Protein AF-A0A6B2GK48-F1 (afdb_monomer_lite)

Secondary structure (DSSP, 8-state):
--HHHHHHHHHHHHHHHTTT--TTPPP-----S-SHHHHHHHHHHHHHHHHHHHHHHT-TT--HHHHHHHHHHHHHHHHHHHHHHHHH-

pLDDT: mean 96.31, std 3.18, range [78.38, 98.44]

Structure (mmCIF, N/CA/C/O backbone):
data_AF-A0A6B2GK48-F1
#
_entry.id   AF-A0A6B2GK48-F1
#
loop_
_atom_site.group_PDB
_atom_site.id
_atom_site.type_symbol
_atom_site.label_atom_id
_atom_site.label_alt_id
_atom_site.label_comp_id
_atom_site.label_asym_id
_atom_site.label_entity_id
_atom_site.label_seq_id
_atom_site.pdbx_PDB_ins_code
_atom_site.Cartn_x
_atom_site.Cartn_y
_atom_site.Cartn_z
_atom_site.occupancy
_atom_site.B_iso_or_equiv
_atom_site.auth_seq_id
_atom_site.auth_comp_id
_atom_site.auth_asym_id
_atom_site.auth_atom_id
_atom_site.pdbx_PDB_model_num
ATOM 1 N N . MET A 1 1 ? -14.400 -1.871 17.815 1.00 78.38 1 MET A N 1
ATOM 2 C CA . MET A 1 1 ? -14.811 -2.317 16.471 1.00 78.38 1 MET A CA 1
ATOM 3 C C . MET A 1 1 ? -14.930 -3.836 16.456 1.00 78.38 1 MET A C 1
ATOM 5 O O . MET A 1 1 ? -14.196 -4.495 17.185 1.00 78.38 1 MET A O 1
ATOM 9 N N . LYS A 1 2 ? -15.861 -4.388 15.680 1.00 92.88 2 LYS A N 1
ATOM 10 C CA . LYS A 1 2 ? -16.033 -5.827 15.421 1.00 92.88 2 LYS A CA 1
ATOM 11 C C . LYS A 1 2 ? -15.334 -6.210 14.114 1.00 92.88 2 LYS A C 1
ATOM 13 O O . LYS A 1 2 ? -15.175 -5.366 13.241 1.00 92.88 2 LYS A O 1
ATOM 18 N N . ALA A 1 3 ? -14.994 -7.489 13.945 1.00 94.50 3 ALA A N 1
ATOM 19 C CA . ALA A 1 3 ? -14.355 -8.019 12.729 1.00 94.50 3 ALA A CA 1
ATOM 20 C C . ALA A 1 3 ? -15.033 -7.553 11.424 1.00 94.50 3 ALA A C 1
ATOM 22 O O . ALA A 1 3 ? -14.372 -7.087 10.502 1.00 94.50 3 ALA A O 1
ATOM 23 N N . THR A 1 4 ? -16.366 -7.594 11.379 1.00 96.88 4 THR A N 1
ATOM 24 C CA . THR A 1 4 ? -17.158 -7.156 10.220 1.00 96.88 4 THR A CA 1
ATOM 25 C C . THR A 1 4 ? -16.993 -5.673 9.894 1.00 96.88 4 THR A C 1
ATOM 27 O O . THR A 1 4 ? -17.045 -5.297 8.731 1.00 96.88 4 THR A O 1
ATOM 30 N N . GLU A 1 5 ? -16.785 -4.819 10.899 1.00 95.50 5 GLU A N 1
ATOM 31 C CA . GLU A 1 5 ? -16.586 -3.380 10.687 1.00 95.50 5 GLU A CA 1
ATOM 32 C C . GLU A 1 5 ? -15.222 -3.098 10.047 1.00 95.50 5 GLU A C 1
ATOM 34 O O . GLU A 1 5 ? -15.120 -2.199 9.217 1.00 95.50 5 GLU A O 1
ATOM 39 N N . PHE A 1 6 ? -14.194 -3.886 10.382 1.00 96.12 6 PHE A N 1
ATOM 40 C CA . PHE A 1 6 ? -12.880 -3.790 9.741 1.00 96.12 6 PHE A CA 1
ATOM 41 C C . PHE A 1 6 ? -12.925 -4.241 8.280 1.00 96.12 6 PHE A C 1
ATOM 43 O O . PHE A 1 6 ? -12.441 -3.518 7.416 1.00 96.12 6 PHE A O 1
ATOM 50 N N . ASN A 1 7 ? -13.554 -5.385 7.993 1.00 97.12 7 ASN A N 1
ATOM 51 C CA . ASN A 1 7 ? -13.683 -5.879 6.618 1.00 97.12 7 ASN A CA 1
ATOM 52 C C . ASN A 1 7 ? -14.425 -4.872 5.734 1.00 97.12 7 ASN A C 1
ATOM 54 O O . ASN A 1 7 ? -13.915 -4.493 4.689 1.00 97.12 7 ASN A O 1
ATOM 58 N N . ASN A 1 8 ? -15.563 -4.350 6.205 1.00 97.69 8 ASN A N 1
ATOM 59 C CA . ASN A 1 8 ? -16.320 -3.342 5.461 1.00 97.69 8 ASN A CA 1
ATOM 60 C C . ASN A 1 8 ? -15.500 -2.069 5.201 1.00 97.69 8 ASN A C 1
ATOM 62 O O . ASN A 1 8 ? -15.633 -1.453 4.145 1.00 97.69 8 ASN A O 1
ATOM 66 N N . LEU A 1 9 ? -14.660 -1.662 6.160 1.00 97.38 9 LEU A N 1
ATOM 67 C CA . LEU A 1 9 ? -13.756 -0.531 5.979 1.00 97.38 9 LEU A CA 1
ATOM 68 C C . LEU A 1 9 ? -12.748 -0.829 4.866 1.00 97.38 9 LEU A C 1
ATOM 70 O O . LEU A 1 9 ? -12.620 -0.020 3.951 1.00 97.38 9 LEU A O 1
ATOM 74 N N . PHE A 1 10 ? -12.073 -1.977 4.904 1.00 98.00 10 PHE A N 1
ATOM 75 C CA . PHE A 1 10 ? -11.083 -2.342 3.888 1.00 98.00 10 PHE A CA 1
ATOM 76 C C . PHE A 1 10 ? -11.706 -2.502 2.499 1.00 98.00 10 PHE A C 1
ATOM 78 O O . PHE A 1 10 ? -11.201 -1.921 1.540 1.00 98.00 10 PHE A O 1
ATOM 85 N N . ASP A 1 11 ? -12.856 -3.170 2.401 1.00 98.38 11 ASP A N 1
ATOM 86 C CA . ASP A 1 11 ? -13.608 -3.305 1.151 1.00 98.38 11 ASP A CA 1
ATOM 87 C C . ASP A 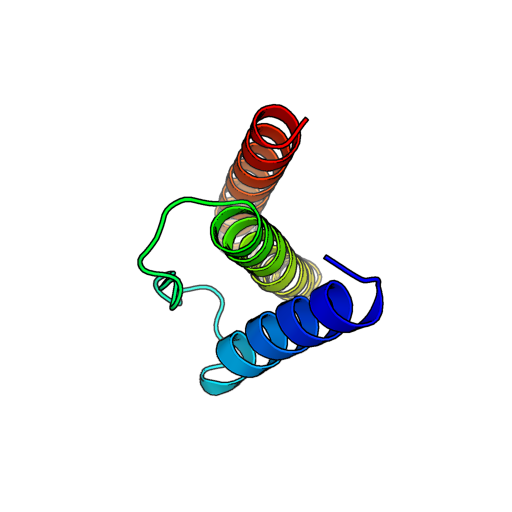1 11 ? -13.975 -1.931 0.572 1.00 98.38 11 ASP A C 1
ATOM 89 O O . ASP A 1 11 ? -13.867 -1.713 -0.634 1.00 98.38 11 ASP A O 1
ATOM 93 N N . SER A 1 12 ? -14.349 -0.968 1.425 1.00 97.75 12 SER A N 1
ATOM 94 C CA . SER A 1 12 ? -14.669 0.392 0.978 1.00 97.75 12 SER A CA 1
ATOM 95 C C . SER A 1 12 ? -13.449 1.149 0.443 1.00 97.75 12 SER A C 1
ATOM 97 O O . SER A 1 12 ? -13.563 1.864 -0.550 1.00 97.75 12 SER A O 1
ATOM 99 N N . VAL A 1 13 ? -12.275 0.974 1.061 1.00 98.12 13 VAL A N 1
ATOM 100 C CA . VAL A 1 13 ? -11.016 1.592 0.614 1.00 98.12 13 VAL A CA 1
ATOM 101 C C . VAL A 1 13 ? -10.634 1.054 -0.762 1.00 98.12 13 VAL A C 1
ATOM 103 O O . VAL A 1 13 ? -10.350 1.832 -1.673 1.00 98.12 13 V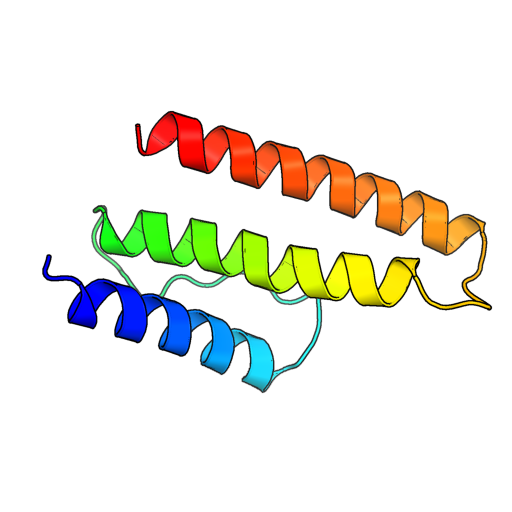AL A O 1
ATOM 106 N N . ILE A 1 14 ? -10.675 -0.272 -0.914 1.00 98.31 14 ILE A N 1
ATOM 107 C CA . ILE A 1 14 ? -10.353 -0.975 -2.157 1.00 98.31 14 ILE A CA 1
ATOM 108 C C . ILE A 1 14 ? -11.323 -0.543 -3.262 1.00 98.31 14 ILE A C 1
ATOM 110 O O . ILE A 1 14 ? -10.896 -0.116 -4.334 1.00 98.31 14 ILE A O 1
ATOM 114 N N . ALA A 1 15 ? -12.630 -0.549 -2.987 1.00 98.12 15 ALA A N 1
ATOM 115 C CA . ALA A 1 15 ? -13.638 -0.097 -3.942 1.00 98.12 15 ALA A CA 1
ATOM 116 C C . ALA A 1 15 ? -13.456 1.376 -4.348 1.00 98.12 15 ALA A C 1
ATOM 118 O O . ALA A 1 15 ? -13.643 1.710 -5.516 1.00 98.12 15 ALA A O 1
ATOM 119 N N . ASN A 1 16 ? -13.066 2.255 -3.419 1.00 97.44 16 ASN A N 1
ATOM 120 C CA . ASN A 1 16 ? -12.771 3.656 -3.726 1.00 97.44 16 ASN A CA 1
ATOM 121 C C . ASN A 1 16 ? -11.555 3.809 -4.643 1.00 97.44 16 ASN A C 1
ATOM 123 O O . ASN A 1 16 ? -11.619 4.578 -5.599 1.00 97.44 16 ASN A O 1
ATOM 127 N N . TYR A 1 17 ? -10.471 3.070 -4.391 1.00 98.06 17 TYR A N 1
ATOM 128 C CA . TY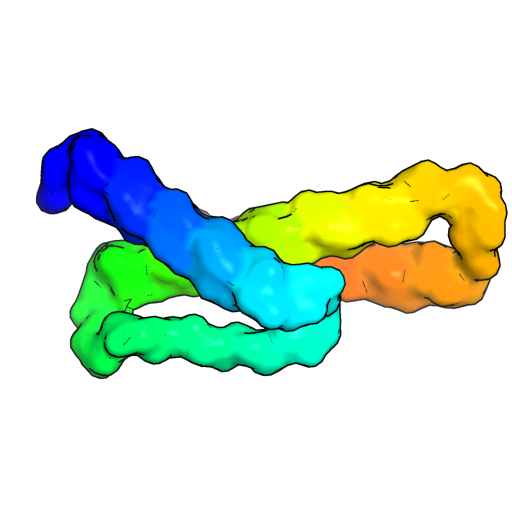R A 1 17 ? -9.296 3.073 -5.264 1.00 98.06 17 TYR A CA 1
ATOM 129 C C . TYR A 1 17 ? -9.659 2.657 -6.698 1.00 98.06 17 TYR A C 1
ATOM 131 O O . TYR A 1 17 ? -9.278 3.330 -7.665 1.00 98.06 17 TYR A O 1
ATOM 139 N N . HIS A 1 18 ? -10.465 1.601 -6.827 1.00 97.81 18 HIS A N 1
ATOM 140 C CA . HIS A 1 18 ? -10.902 1.056 -8.113 1.00 97.81 18 HIS A CA 1
ATOM 141 C C . HIS A 1 18 ? -11.898 1.946 -8.878 1.00 97.81 18 HIS A C 1
ATOM 143 O O . HIS A 1 18 ? -12.275 1.633 -10.000 1.00 97.81 18 HIS A O 1
ATOM 149 N N . GLN A 1 19 ? -12.307 3.100 -8.338 1.00 97.00 19 GLN A N 1
ATOM 150 C CA . GLN A 1 19 ? -13.077 4.074 -9.124 1.00 97.00 19 GLN A CA 1
ATOM 151 C C . GLN A 1 19 ? -12.235 4.737 -10.222 1.00 97.00 19 GLN A C 1
ATOM 153 O O . GLN A 1 19 ? -12.791 5.165 -11.234 1.00 97.00 19 GLN A O 1
ATOM 158 N N . LYS A 1 20 ? -10.913 4.862 -10.023 1.00 97.06 20 LYS A N 1
ATOM 159 C CA . LYS A 1 20 ? -9.997 5.433 -11.030 1.00 97.06 20 LYS A CA 1
ATOM 160 C C . LYS A 1 20 ? -8.895 4.474 -11.477 1.00 97.06 20 LYS A C 1
ATOM 162 O O . LYS A 1 20 ? -8.249 4.781 -12.474 1.00 97.06 20 LYS A O 1
ATOM 167 N N . ASP A 1 21 ? -8.658 3.377 -10.749 1.00 96.56 21 ASP A N 1
ATOM 168 C CA . ASP A 1 21 ? -7.703 2.317 -11.120 1.00 96.56 21 ASP A CA 1
ATOM 169 C C . ASP A 1 21 ? -6.310 2.835 -11.510 1.00 96.56 21 ASP A C 1
ATOM 171 O O . ASP A 1 21 ? -5.674 2.377 -12.459 1.00 96.56 21 ASP A O 1
ATOM 175 N N . THR A 1 22 ? -5.822 3.843 -10.785 1.00 96.62 22 THR A N 1
ATOM 176 C CA . THR A 1 22 ? -4.498 4.416 -11.039 1.00 96.62 22 THR A CA 1
ATOM 177 C C . THR A 1 22 ? -3.710 4.639 -9.760 1.00 96.62 22 THR A C 1
ATOM 179 O O . THR A 1 22 ? -4.250 4.972 -8.707 1.00 96.62 22 THR A O 1
ATOM 182 N N . VAL A 1 23 ? -2.401 4.426 -9.838 1.00 96.25 23 VAL A N 1
ATOM 183 C CA . VAL A 1 23 ? -1.471 4.570 -8.711 1.00 96.25 23 VAL A CA 1
ATOM 184 C C . VAL A 1 23 ? -1.097 6.022 -8.416 1.00 96.25 23 VAL A C 1
ATOM 186 O O . VAL A 1 23 ? -0.620 6.317 -7.326 1.00 96.25 23 VAL A O 1
ATOM 189 N N . ASP A 1 24 ? -1.347 6.945 -9.346 1.00 94.88 24 ASP A N 1
ATOM 190 C CA . ASP A 1 24 ? -1.066 8.376 -9.162 1.00 94.88 24 ASP A CA 1
ATOM 191 C C . ASP A 1 24 ? -2.264 9.134 -8.542 1.00 94.88 24 ASP A C 1
ATOM 193 O O . ASP A 1 24 ? -2.330 10.364 -8.574 1.00 94.88 24 ASP A O 1
ATOM 197 N N . GLN A 1 25 ? -3.239 8.408 -7.981 1.00 95.31 25 GLN A N 1
ATOM 198 C CA . GLN A 1 25 ? -4.374 9.002 -7.277 1.00 95.31 25 GLN A CA 1
ATOM 199 C C . GLN A 1 25 ? -3.925 9.751 -6.024 1.00 95.31 25 GLN A C 1
ATOM 201 O O . GLN A 1 25 ? -3.184 9.229 -5.191 1.00 95.31 25 GLN A O 1
ATOM 206 N N . VAL A 1 26 ? -4.458 10.961 -5.849 1.00 93.56 26 VAL A N 1
ATOM 207 C CA . VAL A 1 26 ? -4.342 11.684 -4.582 1.00 93.56 26 VAL A CA 1
ATOM 208 C C . VAL A 1 26 ? -5.114 10.920 -3.511 1.00 93.56 26 VAL A C 1
ATOM 210 O O . VAL A 1 26 ? -6.264 10.533 -3.718 1.00 93.56 26 VAL A O 1
ATOM 213 N N . PHE A 1 27 ? -4.472 10.708 -2.366 1.00 94.25 27 PHE A N 1
ATOM 214 C CA . PHE A 1 27 ? -5.117 10.121 -1.204 1.00 94.25 27 PHE A CA 1
ATOM 215 C C . PHE A 1 27 ? -6.132 11.094 -0.598 1.00 94.25 27 PHE A C 1
ATOM 217 O O . PHE A 1 27 ? -5.782 12.210 -0.213 1.00 94.25 27 PHE A O 1
ATOM 224 N N . GLU A 1 28 ? -7.366 10.629 -0.436 1.00 93.25 28 GLU A N 1
ATOM 225 C CA . GLU A 1 28 ? -8.411 11.321 0.309 1.00 93.25 28 GLU A CA 1
ATOM 226 C C . GLU A 1 28 ? -8.983 10.382 1.368 1.00 93.25 28 GLU A C 1
ATOM 228 O O . GLU A 1 28 ? -9.309 9.227 1.090 1.00 93.25 28 GLU A O 1
ATOM 233 N N . ASN A 1 29 ? -9.106 10.882 2.597 1.00 91.69 29 ASN A N 1
ATOM 234 C CA . ASN A 1 29 ? -9.669 10.123 3.703 1.00 91.69 29 ASN A CA 1
ATOM 235 C C . ASN A 1 29 ? -11.088 10.631 4.011 1.00 91.69 29 ASN A C 1
ATOM 237 O O . ASN A 1 29 ? -11.235 11.803 4.365 1.00 91.69 29 ASN A O 1
ATOM 241 N N . PRO A 1 30 ? -12.134 9.790 3.908 1.00 91.81 30 PRO A N 1
ATOM 242 C CA . PRO A 1 30 ? -13.506 10.212 4.181 1.00 91.81 30 PRO A CA 1
ATOM 243 C C . PRO A 1 30 ? -13.775 10.447 5.678 1.00 91.81 30 PRO A C 1
ATOM 245 O O . PRO A 1 30 ? -14.756 11.107 6.031 1.00 91.81 30 PRO A O 1
ATOM 248 N N . TYR A 1 31 ? -12.923 9.933 6.573 1.00 91.56 31 TYR A N 1
ATOM 249 C CA . TYR A 1 31 ? -13.059 10.112 8.015 1.00 91.56 31 TYR A CA 1
ATOM 250 C C . TYR A 1 31 ? -12.509 11.478 8.446 1.00 91.56 31 TYR A C 1
ATOM 252 O O . TYR A 1 31 ? -11.310 11.741 8.364 1.00 91.56 31 TYR A O 1
ATOM 260 N N . LYS A 1 32 ? -13.406 12.350 8.924 1.00 87.50 32 LYS A N 1
ATOM 261 C CA . LYS A 1 32 ? -13.071 13.708 9.391 1.00 87.50 32 LYS A CA 1
ATOM 262 C C . LYS A 1 32 ? -12.492 13.744 10.804 1.00 87.50 32 LYS A C 1
ATOM 264 O O . LYS A 1 32 ? -11.752 14.667 11.130 1.00 87.50 32 LYS A O 1
ATOM 269 N N . GLU A 1 33 ? -12.856 12.778 11.641 1.00 86.44 33 GLU A N 1
ATOM 270 C CA . GLU A 1 33 ? -12.350 12.682 13.009 1.00 86.44 33 GLU A CA 1
ATOM 271 C C . GLU A 1 33 ? -11.098 11.813 13.064 1.00 86.44 33 GLU A C 1
ATOM 273 O O . GLU A 1 33 ? -11.000 10.793 12.377 1.00 86.44 33 GLU A O 1
ATOM 278 N N . MET A 1 34 ? -10.149 12.217 13.909 1.00 85.44 34 MET A N 1
ATOM 279 C CA . MET A 1 34 ? -8.971 11.403 14.176 1.00 85.44 34 MET A CA 1
ATOM 280 C C . MET A 1 34 ? -9.356 10.179 15.003 1.00 85.44 34 MET A C 1
ATOM 282 O O . MET A 1 34 ? -9.982 10.302 16.055 1.00 85.44 34 MET A O 1
ATOM 286 N N . GLY A 1 35 ? -8.971 8.994 14.534 1.00 93.19 35 GLY A N 1
ATOM 287 C CA . GLY A 1 35 ? -9.253 7.740 15.224 1.00 93.19 35 GLY A CA 1
ATOM 288 C C . GLY A 1 35 ? -8.820 6.508 14.436 1.00 93.19 35 GLY A C 1
ATOM 289 O O . GLY A 1 35 ? -8.357 6.603 13.301 1.00 93.19 35 GLY A O 1
ATOM 290 N N . LEU A 1 36 ? -9.010 5.326 15.027 1.00 94.19 36 LEU A N 1
ATOM 291 C CA . LEU A 1 36 ? -8.525 4.062 14.459 1.00 94.19 36 LEU A CA 1
ATOM 292 C C . LEU A 1 36 ? -9.040 3.802 13.032 1.00 94.19 36 LEU A C 1
ATOM 294 O O . LEU A 1 36 ? -8.277 3.359 12.183 1.00 94.19 36 LEU A O 1
ATOM 298 N N . ALA A 1 37 ? -10.304 4.120 12.737 1.00 95.06 37 ALA A N 1
ATOM 299 C CA . ALA A 1 37 ? -10.860 3.954 11.391 1.00 95.06 37 ALA A CA 1
ATOM 300 C C . ALA A 1 37 ? -10.141 4.830 10.347 1.00 95.06 37 ALA A C 1
ATOM 302 O O . ALA A 1 37 ? -9.834 4.360 9.254 1.00 95.06 37 ALA A O 1
ATOM 303 N N . GLN A 1 38 ? -9.801 6.073 10.699 1.00 95.50 38 GLN A N 1
ATOM 304 C CA . GLN A 1 38 ? -9.039 6.971 9.830 1.00 95.50 38 GLN A CA 1
ATOM 305 C C . GLN A 1 38 ? -7.643 6.395 9.532 1.00 95.50 38 GLN A C 1
ATOM 307 O O . GLN A 1 38 ? -7.209 6.416 8.377 1.00 95.50 38 GLN A O 1
ATOM 312 N N . LEU A 1 39 ? -6.963 5.862 10.554 1.00 96.31 39 LEU A N 1
ATOM 313 C CA . LEU A 1 39 ? -5.629 5.262 10.428 1.00 96.31 39 LEU A CA 1
ATOM 314 C C . LEU A 1 39 ? -5.662 3.988 9.580 1.00 96.31 39 LEU A C 1
ATOM 316 O O . LEU A 1 39 ? -4.878 3.842 8.643 1.00 96.31 39 LEU A O 1
ATOM 320 N N . LEU A 1 40 ? -6.624 3.102 9.842 1.00 97.00 40 LEU A N 1
ATOM 321 C CA . LEU A 1 40 ? -6.807 1.869 9.079 1.00 97.00 40 LEU A CA 1
ATOM 322 C C . LEU A 1 40 ? -7.193 2.135 7.623 1.00 97.00 40 LEU A C 1
ATOM 324 O O . LEU A 1 40 ? -6.716 1.425 6.740 1.00 97.00 40 LEU A O 1
ATOM 328 N N . TYR A 1 41 ? -7.982 3.180 7.354 1.00 97.56 41 TYR A N 1
ATOM 329 C CA . TYR A 1 41 ? -8.288 3.604 5.987 1.00 97.56 41 TYR A CA 1
ATOM 330 C C . TYR A 1 41 ? -7.009 4.014 5.251 1.00 97.56 41 TYR A C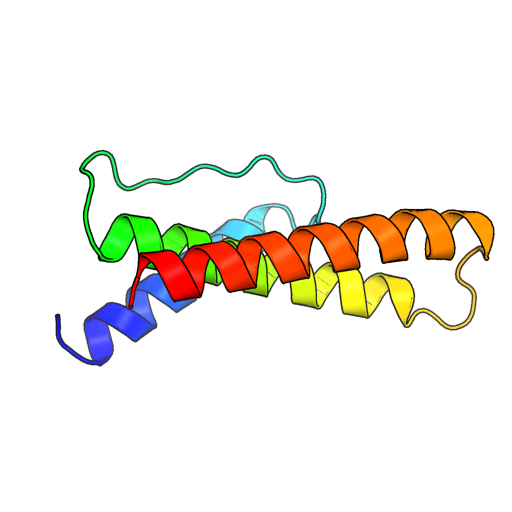 1
ATOM 332 O O . TYR A 1 41 ? -6.758 3.554 4.139 1.00 97.56 41 TYR A O 1
ATOM 340 N N . ARG A 1 42 ? -6.154 4.828 5.890 1.00 97.19 42 ARG A N 1
ATOM 341 C CA . ARG A 1 42 ? -4.867 5.234 5.310 1.00 97.19 42 ARG A CA 1
ATOM 342 C C . ARG A 1 42 ? -3.950 4.037 5.067 1.00 97.19 42 ARG A C 1
ATOM 344 O O . ARG A 1 42 ? -3.395 3.919 3.980 1.00 97.19 42 ARG A O 1
ATOM 351 N N . LYS A 1 43 ? -3.813 3.143 6.046 1.00 97.50 43 LYS A N 1
ATOM 352 C CA . LYS A 1 43 ? -2.973 1.946 5.929 1.00 97.50 43 LYS A CA 1
ATOM 353 C C . LYS A 1 43 ? -3.437 1.038 4.790 1.00 97.50 43 LYS A C 1
ATOM 355 O O . LYS A 1 43 ? -2.621 0.617 3.977 1.00 97.50 43 LYS A O 1
ATOM 360 N N . CYS A 1 44 ? -4.741 0.779 4.702 1.00 98.12 44 CYS A N 1
ATOM 361 C CA . CYS A 1 44 ? -5.320 -0.038 3.637 1.00 98.12 44 CYS A CA 1
ATOM 362 C C . CYS A 1 44 ? -5.174 0.624 2.258 1.00 98.12 44 CYS A C 1
ATOM 364 O O . CYS A 1 44 ? -4.917 -0.063 1.270 1.00 98.12 44 CYS A O 1
ATOM 366 N N . TRP A 1 45 ? -5.258 1.957 2.182 1.00 98.44 45 TRP A N 1
ATOM 367 C CA . TRP A 1 45 ? -5.008 2.684 0.938 1.00 98.44 45 TRP A CA 1
ATOM 368 C C . TRP A 1 45 ? -3.562 2.512 0.472 1.00 98.44 45 TRP A C 1
ATOM 370 O O . TRP A 1 45 ? -3.336 2.197 -0.694 1.00 98.44 45 TRP A O 1
ATOM 380 N N . ILE A 1 46 ? -2.592 2.655 1.386 1.00 98.19 46 ILE A N 1
ATOM 381 C CA . ILE A 1 46 ? -1.171 2.419 1.093 1.00 98.19 46 ILE A CA 1
ATOM 382 C C . ILE A 1 46 ? -0.975 0.997 0.554 1.00 98.19 46 ILE A C 1
ATOM 384 O O . ILE A 1 46 ? -0.381 0.838 -0.508 1.00 98.19 46 ILE A O 1
ATOM 388 N N . ASP A 1 47 ? -1.531 -0.024 1.219 1.00 98.25 47 ASP A N 1
ATOM 389 C CA . ASP A 1 47 ? -1.424 -1.412 0.745 1.00 98.25 47 ASP A CA 1
ATOM 390 C C . ASP A 1 47 ? -2.033 -1.597 -0.654 1.00 98.25 47 ASP A C 1
ATOM 392 O O . ASP A 1 47 ? -1.441 -2.253 -1.509 1.00 98.25 47 ASP A O 1
ATOM 396 N N . THR A 1 48 ? -3.210 -1.011 -0.892 1.00 98.25 48 THR A N 1
ATOM 397 C CA . THR A 1 48 ? -3.931 -1.142 -2.164 1.00 98.25 48 THR A CA 1
ATOM 398 C C . THR A 1 48 ? -3.119 -0.535 -3.307 1.00 98.25 48 THR A C 1
ATOM 400 O O . THR A 1 48 ? -2.927 -1.175 -4.339 1.00 98.25 48 THR A O 1
ATOM 403 N N . VAL A 1 49 ? -2.577 0.672 -3.121 1.00 98.12 49 VAL A N 1
ATOM 404 C CA . VAL A 1 49 ? -1.714 1.327 -4.116 1.00 98.12 49 VAL A CA 1
ATOM 405 C C . VAL A 1 49 ? -0.410 0.545 -4.313 1.00 98.12 49 VAL A C 1
ATOM 407 O O . VAL A 1 49 ? 0.027 0.358 -5.448 1.00 98.12 49 VAL A O 1
ATOM 410 N N . GLN A 1 50 ? 0.193 0.050 -3.227 1.00 98.06 50 GLN A N 1
ATOM 411 C CA . GLN A 1 50 ? 1.432 -0.729 -3.251 1.00 98.06 50 GLN A CA 1
ATOM 412 C C . GLN A 1 50 ? 1.298 -1.998 -4.102 1.00 98.06 50 GLN A C 1
ATOM 414 O O . GLN A 1 50 ? 2.178 -2.276 -4.915 1.00 98.06 50 GLN A O 1
ATOM 419 N N . TRP A 1 51 ? 0.187 -2.730 -3.972 1.00 98.06 51 TRP A N 1
ATOM 420 C CA . TRP A 1 51 ? -0.090 -3.904 -4.807 1.00 98.06 51 TRP A CA 1
ATOM 421 C C . TRP A 1 51 ? -0.090 -3.561 -6.300 1.00 98.06 51 TRP A C 1
ATOM 423 O O . TRP A 1 51 ? 0.557 -4.243 -7.090 1.00 98.06 51 TRP A O 1
ATOM 433 N N . HIS A 1 52 ? -0.719 -2.451 -6.685 1.00 98.31 52 HIS A N 1
ATOM 434 C CA . HIS A 1 52 ? -0.769 -2.027 -8.085 1.00 98.31 52 HIS A CA 1
ATOM 435 C C . HIS A 1 52 ? 0.586 -1.518 -8.596 1.00 98.31 52 HIS A C 1
ATOM 437 O O . HIS A 1 52 ? 0.943 -1.763 -9.748 1.00 98.31 52 HIS A O 1
ATOM 443 N N . PHE A 1 53 ? 1.394 -0.862 -7.755 1.00 98.25 53 PHE A N 1
ATOM 444 C CA . PHE A 1 53 ? 2.785 -0.573 -8.114 1.00 98.25 53 PHE A CA 1
ATOM 445 C C . PHE A 1 53 ? 3.579 -1.859 -8.380 1.00 98.25 53 PHE A C 1
ATOM 447 O O . PHE A 1 53 ? 4.370 -1.909 -9.325 1.00 98.25 53 PHE A O 1
ATOM 454 N N . GLU A 1 54 ? 3.372 -2.899 -7.571 1.00 97.88 54 GLU A N 1
ATOM 455 C CA . GLU A 1 54 ? 4.023 -4.193 -7.764 1.00 97.88 54 GLU A CA 1
ATOM 456 C C . GLU A 1 54 ? 3.551 -4.918 -9.029 1.00 97.88 54 GLU A C 1
ATOM 458 O O . GLU A 1 54 ? 4.361 -5.565 -9.691 1.00 97.88 54 GLU A O 1
ATOM 463 N N . ASP A 1 55 ? 2.287 -4.777 -9.416 1.00 97.88 55 ASP A N 1
ATOM 464 C CA . ASP A 1 55 ? 1.802 -5.305 -10.693 1.00 97.88 55 ASP A CA 1
ATOM 465 C C . ASP A 1 55 ? 2.484 -4.617 -11.879 1.00 97.88 55 ASP A C 1
ATOM 467 O O . ASP A 1 55 ? 2.948 -5.286 -12.805 1.00 97.88 55 ASP A O 1
ATOM 471 N N . ILE A 1 56 ? 2.636 -3.289 -11.823 1.00 97.94 56 ILE A N 1
ATOM 472 C CA . ILE A 1 56 ? 3.299 -2.522 -12.883 1.00 97.94 56 ILE A CA 1
ATOM 473 C C . ILE A 1 56 ? 4.783 -2.907 -12.985 1.00 97.94 56 ILE A C 1
ATOM 475 O O . ILE A 1 56 ? 5.274 -3.153 -14.086 1.00 97.94 56 ILE A O 1
ATOM 479 N N . ILE A 1 57 ? 5.518 -3.007 -11.867 1.00 98.00 57 ILE A N 1
ATOM 480 C CA . ILE A 1 57 ? 6.959 -3.329 -11.916 1.00 98.00 57 ILE A CA 1
ATOM 481 C C . ILE A 1 57 ? 7.229 -4.773 -12.369 1.00 98.00 57 ILE A C 1
ATOM 483 O O . ILE A 1 57 ? 8.315 -5.064 -12.868 1.00 98.00 57 ILE A O 1
ATOM 487 N N . ARG A 1 58 ? 6.251 -5.677 -12.217 1.00 97.75 58 ARG A N 1
ATOM 488 C CA . ARG A 1 58 ? 6.319 -7.074 -12.680 1.00 97.75 58 ARG A CA 1
ATOM 489 C C . ARG A 1 58 ? 6.024 -7.237 -14.177 1.00 97.75 58 ARG A C 1
ATOM 491 O O . ARG A 1 58 ? 6.126 -8.356 -14.681 1.00 97.75 58 ARG A O 1
ATOM 498 N N . LEU A 1 59 ? 5.685 -6.167 -14.905 1.00 97.69 59 LEU A N 1
ATOM 499 C CA . LEU A 1 59 ? 5.468 -6.233 -16.352 1.00 97.69 59 LEU A CA 1
ATOM 500 C C . LEU A 1 59 ? 6.747 -6.703 -17.079 1.00 97.69 59 LEU A C 1
ATOM 502 O O . LEU A 1 59 ? 7.789 -6.059 -16.946 1.00 97.69 59 LEU A O 1
ATOM 506 N N . PRO A 1 60 ? 6.688 -7.760 -17.918 1.00 96.88 60 PRO A N 1
ATOM 507 C CA . PRO A 1 60 ? 7.885 -8.346 -18.536 1.00 96.88 60 PRO A CA 1
ATOM 508 C C . PRO A 1 60 ? 8.694 -7.386 -19.417 1.00 96.88 60 PRO A C 1
ATOM 510 O O . PRO A 1 60 ? 9.901 -7.548 -19.562 1.00 96.88 60 PRO A O 1
ATOM 513 N N . ASN A 1 61 ? 8.021 -6.397 -20.010 1.00 96.94 61 ASN A N 1
ATOM 514 C CA . ASN A 1 61 ? 8.596 -5.463 -20.978 1.00 96.94 61 ASN A CA 1
ATOM 515 C C . ASN A 1 61 ? 8.679 -4.025 -20.435 1.00 96.94 61 ASN A C 1
ATOM 517 O O . ASN A 1 61 ? 8.704 -3.081 -21.225 1.00 96.94 61 ASN A O 1
ATOM 521 N N . ILE A 1 62 ? 8.670 -3.833 -19.110 1.00 97.44 62 ILE A N 1
ATOM 522 C CA . ILE A 1 62 ? 8.789 -2.497 -18.513 1.00 97.44 62 ILE A CA 1
ATOM 523 C C . ILE A 1 62 ? 10.116 -1.835 -18.909 1.00 97.44 62 ILE A C 1
ATOM 525 O O . ILE A 1 62 ? 11.171 -2.474 -18.951 1.00 97.44 62 ILE A O 1
ATOM 529 N N . ASN A 1 63 ? 10.081 -0.531 -19.185 1.00 98.00 63 ASN A N 1
ATOM 530 C CA . ASN A 1 63 ? 11.298 0.228 -19.427 1.00 98.00 63 ASN A CA 1
ATOM 531 C C . ASN A 1 63 ? 12.176 0.227 -18.153 1.00 98.00 63 ASN A C 1
ATOM 533 O O . ASN A 1 63 ? 11.685 0.604 -17.089 1.00 98.00 63 ASN A O 1
ATOM 537 N N . PRO A 1 64 ? 13.476 -0.122 -18.220 1.00 97.50 64 PRO A N 1
ATOM 538 C CA . PRO A 1 64 ? 14.336 -0.185 -17.034 1.00 97.50 64 PRO A CA 1
ATOM 539 C C . PRO A 1 64 ? 14.455 1.132 -16.250 1.00 97.50 64 PRO A C 1
ATOM 541 O O . PRO A 1 64 ? 14.593 1.119 -15.027 1.00 97.50 64 PRO A O 1
ATOM 544 N N . VAL A 1 65 ? 14.399 2.278 -16.937 1.00 97.81 65 VAL A N 1
ATOM 545 C CA . VAL A 1 65 ? 14.453 3.602 -16.298 1.00 97.81 65 VAL A CA 1
ATOM 546 C C . VAL A 1 65 ? 13.159 3.867 -15.531 1.00 97.81 65 VAL A C 1
ATOM 548 O O . VAL A 1 65 ? 13.205 4.308 -14.383 1.00 97.81 65 VAL A O 1
ATOM 551 N N . GLU A 1 66 ? 12.011 3.538 -16.125 1.00 96.38 66 GLU A N 1
ATOM 552 C CA . GLU A 1 66 ? 10.707 3.636 -15.459 1.00 96.38 66 GLU A CA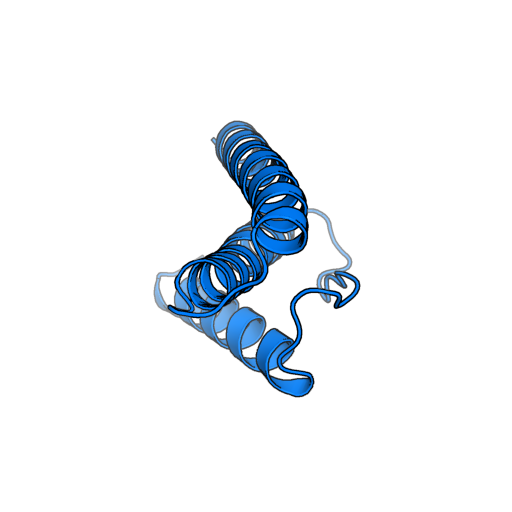 1
ATOM 553 C C . GLU A 1 6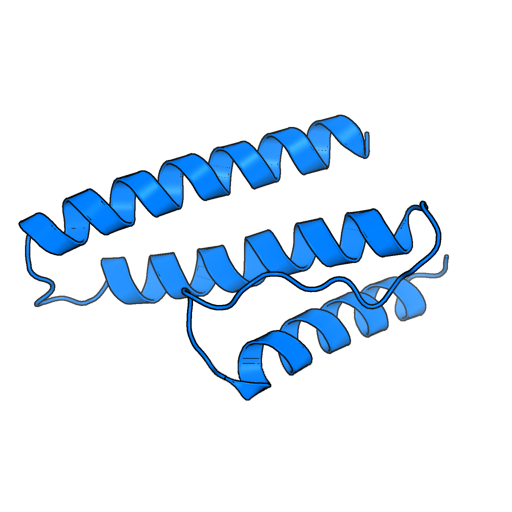6 ? 10.607 2.657 -14.285 1.00 96.38 66 GLU A C 1
ATOM 555 O O . GLU A 1 66 ? 10.139 3.035 -13.213 1.00 96.38 66 GLU A O 1
ATOM 560 N N . ALA A 1 67 ? 11.135 1.440 -14.437 1.00 97.81 67 ALA A N 1
ATOM 561 C CA . ALA A 1 67 ? 11.194 0.445 -13.373 1.00 97.81 67 ALA A CA 1
ATOM 562 C C . ALA A 1 67 ? 11.996 0.944 -12.162 1.00 97.81 67 ALA A C 1
ATOM 564 O O . ALA A 1 67 ? 11.581 0.733 -11.025 1.00 97.81 67 ALA A O 1
ATOM 565 N N . LEU A 1 68 ? 13.110 1.656 -12.374 1.00 98.31 68 LEU A N 1
ATOM 566 C CA . LEU A 1 68 ? 13.886 2.249 -11.280 1.00 98.31 68 LEU A CA 1
ATOM 567 C C . LEU A 1 68 ? 13.108 3.358 -10.557 1.00 98.31 68 LEU A C 1
ATOM 569 O O . LEU A 1 68 ? 13.140 3.437 -9.327 1.00 98.31 68 LEU A O 1
ATOM 573 N N . VAL A 1 69 ? 12.412 4.216 -11.306 1.00 97.56 69 VAL A N 1
ATOM 574 C CA . VAL A 1 69 ? 11.558 5.265 -10.725 1.00 97.56 69 VAL A CA 1
ATOM 575 C C . VAL A 1 69 ? 10.441 4.633 -9.896 1.00 97.56 69 VAL A C 1
ATOM 577 O O . VAL A 1 69 ? 10.229 5.018 -8.746 1.00 97.56 69 VAL A O 1
ATOM 580 N N . LEU A 1 70 ? 9.774 3.622 -10.447 1.00 98.06 70 LEU A N 1
ATOM 581 C CA . LEU A 1 70 ? 8.716 2.882 -9.776 1.00 98.06 70 LEU A CA 1
ATOM 582 C C . LEU A 1 70 ? 9.229 2.136 -8.541 1.00 98.06 70 LEU A C 1
ATOM 584 O O . LEU A 1 70 ? 8.580 2.158 -7.499 1.00 98.06 70 LEU A O 1
ATOM 588 N N . LYS A 1 71 ? 10.431 1.556 -8.602 1.00 98.25 71 LYS A N 1
ATOM 589 C CA . LYS A 1 71 ? 11.054 0.900 -7.450 1.00 98.25 71 LYS A CA 1
ATOM 590 C C . LYS A 1 71 ? 11.263 1.863 -6.284 1.00 98.25 71 LYS A C 1
ATOM 592 O O . LYS A 1 71 ? 10.972 1.504 -5.149 1.00 98.25 71 LYS A O 1
ATOM 597 N N . ARG A 1 72 ? 11.704 3.096 -6.555 1.00 98.44 72 ARG A N 1
ATOM 598 C CA . ARG A 1 72 ? 11.840 4.134 -5.519 1.00 98.44 72 ARG A CA 1
ATOM 599 C C . ARG A 1 72 ? 10.490 4.525 -4.914 1.00 98.44 72 ARG A C 1
ATOM 601 O O . ARG A 1 72 ? 10.424 4.742 -3.710 1.00 98.44 72 ARG A O 1
ATOM 608 N N . LYS A 1 73 ? 9.420 4.575 -5.721 1.00 97.69 73 LYS A N 1
ATOM 609 C CA . LYS A 1 73 ? 8.047 4.776 -5.218 1.00 97.69 73 LYS A CA 1
ATOM 610 C C . LYS A 1 73 ? 7.611 3.618 -4.310 1.00 97.69 73 LYS A C 1
ATOM 612 O O . LYS A 1 73 ? 7.095 3.869 -3.230 1.00 97.69 73 LYS A O 1
ATOM 617 N N . ILE A 1 74 ? 7.877 2.375 -4.716 1.00 98.38 74 ILE A N 1
ATOM 618 C CA . ILE A 1 74 ? 7.621 1.163 -3.921 1.00 98.38 74 ILE A CA 1
ATOM 619 C C . ILE A 1 74 ? 8.372 1.204 -2.585 1.00 98.38 74 ILE A C 1
ATOM 621 O O . ILE A 1 74 ? 7.797 0.888 -1.552 1.00 98.38 74 ILE A O 1
ATOM 625 N N . ASP A 1 75 ? 9.644 1.604 -2.584 1.00 98.44 75 ASP A N 1
ATOM 626 C CA . ASP A 1 75 ? 10.425 1.721 -1.347 1.00 98.44 75 ASP A CA 1
ATOM 627 C C . ASP A 1 75 ? 9.854 2.766 -0.393 1.00 98.44 75 ASP A C 1
ATOM 629 O O . ASP A 1 75 ? 9.694 2.485 0.793 1.00 98.44 75 ASP A O 1
ATOM 633 N N . ALA A 1 76 ? 9.497 3.941 -0.913 1.00 98.06 76 ALA A N 1
ATOM 634 C CA . ALA A 1 76 ? 8.858 4.984 -0.118 1.00 98.06 76 ALA A CA 1
ATOM 635 C C . ALA A 1 76 ? 7.506 4.518 0.447 1.00 98.06 76 ALA A C 1
ATOM 637 O O . ALA A 1 76 ? 7.264 4.645 1.639 1.00 98.06 76 ALA A O 1
ATOM 638 N N . SER A 1 77 ? 6.665 3.895 -0.379 1.00 97.81 77 SER A N 1
ATOM 639 C CA . SER A 1 77 ? 5.367 3.348 0.033 1.00 97.81 77 SER A CA 1
ATOM 640 C C . SER A 1 77 ? 5.504 2.233 1.085 1.00 97.81 77 SER A C 1
ATOM 642 O O . SER A 1 77 ? 4.740 2.175 2.049 1.00 97.81 77 SER A O 1
ATOM 644 N N . ASN A 1 78 ? 6.532 1.384 0.975 1.00 97.81 78 ASN A N 1
ATOM 645 C CA . ASN A 1 78 ? 6.850 0.383 1.995 1.00 97.81 78 ASN A CA 1
ATOM 646 C C . ASN A 1 78 ? 7.264 1.011 3.328 1.00 97.81 78 ASN A C 1
ATOM 648 O O . ASN A 1 78 ? 6.886 0.482 4.378 1.00 97.81 78 ASN A O 1
ATOM 652 N N . GLN A 1 79 ? 8.023 2.110 3.294 1.00 98.44 79 GLN A N 1
ATOM 653 C CA . GLN A 1 79 ? 8.360 2.862 4.499 1.00 98.44 79 GLN A CA 1
ATOM 654 C C . GLN A 1 79 ? 7.110 3.513 5.098 1.00 98.44 79 GLN A C 1
ATOM 656 O O . GLN A 1 79 ? 6.834 3.287 6.269 1.00 98.44 79 GLN A O 1
ATOM 661 N N . ASP A 1 80 ? 6.291 4.188 4.287 1.00 97.56 80 ASP A N 1
ATOM 662 C CA . ASP A 1 80 ? 5.035 4.809 4.728 1.00 97.56 80 ASP A CA 1
ATOM 663 C C . ASP A 1 80 ? 4.092 3.795 5.397 1.00 97.56 80 ASP A C 1
ATOM 665 O O . ASP A 1 80 ? 3.429 4.099 6.390 1.00 97.56 80 ASP A O 1
ATOM 669 N N . ARG A 1 81 ? 4.027 2.565 4.869 1.00 97.50 81 ARG A N 1
ATOM 670 C CA . ARG A 1 81 ? 3.261 1.465 5.471 1.00 97.50 81 ARG A CA 1
ATOM 671 C C . ARG A 1 81 ? 3.836 1.053 6.827 1.00 97.50 81 ARG A C 1
ATOM 673 O O . ARG A 1 81 ? 3.061 0.803 7.745 1.00 97.50 81 ARG A O 1
ATOM 680 N N . THR A 1 82 ? 5.159 0.935 6.939 1.00 97.88 82 THR A N 1
ATOM 681 C CA . THR A 1 82 ? 5.840 0.585 8.196 1.00 97.88 82 THR A CA 1
ATOM 682 C C . THR A 1 82 ? 5.590 1.655 9.250 1.00 97.88 82 THR A C 1
ATOM 684 O O . THR A 1 82 ? 5.071 1.325 10.309 1.00 97.88 82 THR A O 1
ATOM 687 N N . ASP A 1 83 ? 5.815 2.925 8.913 1.00 98.06 83 ASP A N 1
ATOM 688 C CA . ASP A 1 83 ? 5.572 4.062 9.804 1.00 98.06 83 ASP A CA 1
ATOM 689 C C . ASP A 1 83 ? 4.109 4.096 10.278 1.00 98.06 83 ASP A C 1
ATOM 691 O O . ASP A 1 83 ? 3.818 4.398 11.433 1.00 98.06 83 ASP A O 1
ATOM 695 N N . MET A 1 84 ? 3.162 3.753 9.395 1.00 96.31 84 MET A N 1
ATOM 696 C CA . MET A 1 84 ? 1.743 3.686 9.746 1.00 96.31 84 MET A CA 1
ATOM 697 C C . MET A 1 84 ? 1.419 2.545 10.711 1.00 96.31 84 MET A C 1
ATOM 699 O O . MET A 1 84 ? 0.583 2.721 11.590 1.00 96.31 84 MET A O 1
ATOM 703 N N . VAL A 1 85 ? 2.041 1.376 10.539 1.00 96.56 85 VAL A N 1
ATOM 704 C CA . VAL A 1 85 ? 1.862 0.245 11.460 1.00 96.56 85 VAL A CA 1
ATOM 705 C C . VAL A 1 85 ? 2.470 0.581 12.820 1.00 96.56 85 VAL A C 1
ATOM 707 O O . VAL A 1 85 ? 1.775 0.453 13.818 1.00 96.56 85 VAL A O 1
ATOM 710 N N . GLU A 1 86 ? 3.694 1.114 12.849 1.00 97.56 86 GLU A N 1
ATOM 711 C CA . GLU A 1 86 ? 4.360 1.543 14.087 1.00 97.56 86 GLU A CA 1
ATOM 712 C C . GLU A 1 86 ? 3.587 2.639 14.832 1.00 97.56 86 GLU A C 1
ATOM 714 O O . GLU A 1 86 ? 3.647 2.711 16.052 1.00 97.56 86 GLU A O 1
ATOM 719 N N . TYR A 1 87 ? 2.858 3.499 14.116 1.00 96.25 87 TYR A N 1
ATOM 720 C CA . TYR A 1 87 ? 1.999 4.510 14.733 1.00 96.25 87 TYR A CA 1
ATOM 721 C C . TYR A 1 87 ? 0.688 3.940 15.306 1.00 96.25 87 TYR A C 1
ATOM 723 O O . TYR A 1 87 ? 0.101 4.539 16.207 1.00 96.25 87 TYR A O 1
ATOM 731 N N . ILE A 1 88 ? 0.178 2.844 14.735 1.00 94.75 88 ILE A N 1
ATOM 732 C CA . ILE A 1 88 ? -1.055 2.185 15.193 1.00 94.75 88 ILE A CA 1
ATOM 733 C C . ILE A 1 88 ? -0.792 1.311 16.427 1.00 94.75 88 ILE A C 1
ATOM 735 O O . ILE A 1 88 ? -1.688 1.209 17.271 1.00 94.75 88 ILE A O 1
ATOM 739 N N . ASP A 1 89 ? 0.380 0.674 16.486 1.00 92.44 89 ASP A N 1
ATOM 740 C CA . ASP A 1 89 ? 0.839 -0.178 17.593 1.00 92.44 89 ASP A CA 1
ATOM 741 C C . ASP A 1 89 ? 1.005 0.600 18.917 1.00 92.44 89 ASP A C 1
ATOM 743 O O . ASP A 1 89 ? 0.588 0.049 19.967 1.00 92.44 89 ASP A O 1
#

Radius of gyration: 14.35 Å; chains: 1; bounding box: 32×22×39 Å

Foldseek 3Di:
DDPVVLVVLLVVLLVVCVVVVDLPDDDDFPDPDDDDSSLSSVLSNLVNSLVSLVVQLPPPPDDVVVNVVSVVVNVVSVVVNVVSVVVND

Sequence (89 aa):
MKATEFNNLFDSVIANYHQKDTVDQVFENPYKEMGLAQLLYRKCWIDTVQWHFEDIIRLPNINPVEALVLKRKIDASNQDRTDMVEYID